Protein AF-A0A2T0HMX5-F1 (afdb_monomer_lite)

Structure (mmCIF, N/CA/C/O backbone):
data_AF-A0A2T0HMX5-F1
#
_entry.id   AF-A0A2T0HMX5-F1
#
loop_
_atom_site.group_PDB
_atom_site.id
_atom_site.type_symbol
_atom_site.label_atom_id
_atom_site.label_alt_id
_atom_site.label_comp_id
_atom_site.label_asym_id
_atom_site.label_entity_id
_atom_site.label_seq_id
_atom_site.pdbx_PDB_ins_code
_atom_site.Cartn_x
_atom_site.Cartn_y
_atom_site.Cartn_z
_atom_site.occupancy
_atom_site.B_iso_or_equiv
_atom_site.auth_seq_id
_atom_site.auth_comp_id
_atom_site.auth_asym_id
_atom_site.auth_atom_id
_atom_site.pdbx_PDB_model_num
ATOM 1 N N . MET A 1 1 ? -23.609 19.164 -13.219 1.00 38.94 1 MET A N 1
ATOM 2 C CA . MET A 1 1 ? -23.210 17.789 -12.852 1.00 38.94 1 MET A CA 1
ATOM 3 C C . MET A 1 1 ? -23.001 17.761 -11.353 1.00 38.94 1 MET A C 1
ATOM 5 O O . MET A 1 1 ? -22.330 18.646 -10.842 1.00 38.94 1 MET A O 1
ATOM 9 N N . LYS A 1 2 ? -23.665 16.852 -10.637 1.00 40.50 2 LYS A N 1
ATOM 10 C CA . LYS A 1 2 ? -23.409 16.658 -9.207 1.00 40.50 2 LYS A CA 1
ATOM 11 C C . LYS A 1 2 ? -22.176 15.761 -9.130 1.00 40.50 2 LYS A C 1
ATOM 13 O O . LYS A 1 2 ? -22.272 14.601 -9.514 1.00 40.50 2 LYS A O 1
ATOM 18 N N . ASN A 1 3 ? -21.030 16.313 -8.738 1.00 44.03 3 ASN A N 1
ATOM 19 C CA . ASN A 1 3 ? -19.850 15.515 -8.422 1.00 44.03 3 ASN A CA 1
ATOM 20 C C . ASN A 1 3 ? -20.161 14.784 -7.119 1.00 44.03 3 ASN A C 1
ATOM 22 O O . ASN A 1 3 ? -19.980 15.338 -6.039 1.00 44.03 3 ASN A O 1
ATOM 26 N N . THR A 1 4 ? -20.733 13.588 -7.215 1.00 48.78 4 THR A N 1
ATOM 27 C CA . THR A 1 4 ? -20.826 12.707 -6.056 1.00 48.78 4 THR A CA 1
ATOM 28 C C . THR A 1 4 ? -19.391 12.339 -5.691 1.00 48.78 4 THR A C 1
ATOM 30 O O . THR A 1 4 ? -18.695 11.810 -6.561 1.00 48.78 4 THR A O 1
ATOM 33 N N . PRO A 1 5 ? -18.902 12.657 -4.481 1.00 60.88 5 PRO A N 1
ATOM 34 C CA . PRO A 1 5 ? -17.580 12.208 -4.076 1.00 60.88 5 PRO A CA 1
ATOM 35 C C . PRO A 1 5 ? -17.548 10.682 -4.181 1.00 60.88 5 PRO A C 1
ATOM 37 O O . PRO A 1 5 ? -18.462 10.007 -3.701 1.00 60.88 5 PRO A O 1
ATOM 40 N N . HIS A 1 6 ? -16.548 10.148 -4.881 1.00 68.81 6 HIS A N 1
ATOM 41 C CA . HIS A 1 6 ? -16.338 8.709 -4.913 1.00 68.81 6 HIS A CA 1
ATOM 42 C C . HIS A 1 6 ? -15.920 8.285 -3.506 1.00 68.81 6 HIS A C 1
ATOM 44 O O . HIS A 1 6 ? -14.918 8.764 -2.978 1.00 68.81 6 HIS A O 1
ATOM 50 N N . VAL A 1 7 ? -16.756 7.470 -2.869 1.00 82.88 7 VAL A N 1
ATOM 51 C CA . VAL A 1 7 ? -16.487 6.918 -1.543 1.00 82.88 7 VAL A CA 1
ATOM 52 C C . VAL A 1 7 ?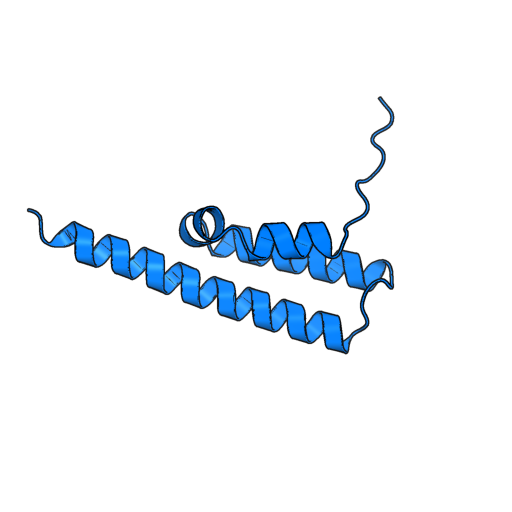 -15.402 5.863 -1.716 1.00 82.88 7 VAL A C 1
ATOM 54 O O . VAL A 1 7 ? -15.631 4.892 -2.435 1.00 82.88 7 VAL A O 1
ATOM 57 N N . ALA A 1 8 ? -14.237 6.079 -1.103 1.00 89.25 8 ALA A N 1
ATOM 58 C CA . ALA A 1 8 ? -13.136 5.123 -1.166 1.00 89.25 8 ALA A CA 1
ATOM 59 C C . ALA A 1 8 ? -13.580 3.760 -0.618 1.00 89.25 8 ALA A C 1
ATOM 61 O O . ALA A 1 8 ? -14.193 3.688 0.447 1.00 89.25 8 ALA A O 1
ATOM 62 N N . SER A 1 9 ? -13.258 2.686 -1.331 1.00 95.69 9 SER A N 1
ATOM 63 C CA . SER A 1 9 ? -13.552 1.318 -0.912 1.00 95.69 9 SER A CA 1
ATOM 64 C C . SER A 1 9 ? -12.281 0.485 -0.748 1.00 95.69 9 SER A C 1
ATOM 66 O O . SER A 1 9 ? -11.231 0.788 -1.317 1.00 95.69 9 SER A O 1
ATOM 68 N N . LEU A 1 10 ? -12.377 -0.609 0.015 1.00 96.38 10 LEU A N 1
ATOM 69 C CA . LEU A 1 10 ? -11.284 -1.583 0.124 1.00 96.38 10 LEU A CA 1
ATOM 70 C C . LEU A 1 10 ? -10.912 -2.167 -1.246 1.00 96.38 10 LEU A C 1
ATOM 72 O O . LEU A 1 10 ? -9.753 -2.499 -1.473 1.00 96.38 10 LEU A O 1
ATOM 76 N N . ALA A 1 11 ? -11.884 -2.265 -2.159 1.00 97.44 11 ALA A N 1
ATOM 77 C CA . ALA A 1 11 ? -11.651 -2.718 -3.522 1.00 97.44 11 ALA A CA 1
ATOM 78 C C . ALA A 1 11 ? -10.808 -1.713 -4.317 1.00 97.44 11 ALA A C 1
ATOM 80 O O . ALA A 1 11 ? -9.900 -2.138 -5.021 1.00 97.44 11 ALA A O 1
ATOM 81 N N . ASP A 1 12 ? -11.047 -0.406 -4.168 1.00 96.56 12 ASP A N 1
ATOM 82 C CA . ASP A 1 12 ? -10.239 0.621 -4.843 1.00 96.56 12 ASP A CA 1
ATOM 83 C C . ASP A 1 12 ? -8.787 0.576 -4.365 1.00 96.56 12 ASP A C 1
ATOM 85 O O . ASP A 1 12 ? -7.862 0.625 -5.176 1.00 96.56 12 ASP A O 1
ATOM 89 N N . TRP A 1 13 ? -8.585 0.411 -3.052 1.00 97.81 13 TRP A N 1
ATOM 90 C CA . TRP A 1 13 ? -7.248 0.241 -2.489 1.00 97.81 13 TRP A CA 1
ATOM 91 C C . TRP A 1 13 ? -6.575 -1.028 -3.026 1.00 97.81 13 TRP A C 1
ATOM 93 O O . TRP A 1 13 ? -5.425 -0.974 -3.453 1.00 97.81 13 TRP A O 1
ATOM 103 N N . GLN A 1 14 ? -7.290 -2.159 -3.058 1.00 98.06 14 GLN A N 1
ATOM 104 C CA . GLN A 1 14 ? -6.742 -3.433 -3.534 1.00 98.06 14 GLN A CA 1
ATOM 105 C C . GLN A 1 14 ? -6.389 -3.388 -5.025 1.00 98.06 14 GLN A C 1
ATOM 107 O O . GLN A 1 14 ? -5.308 -3.820 -5.410 1.00 98.06 14 GLN A O 1
ATOM 112 N N . VAL A 1 15 ? -7.260 -2.812 -5.860 1.00 97.69 15 VAL A N 1
ATOM 113 C CA . VAL A 1 15 ? -7.002 -2.627 -7.296 1.00 97.69 15 VAL A CA 1
ATOM 114 C C . VAL A 1 15 ? -5.750 -1.786 -7.512 1.00 97.69 15 VAL A C 1
ATOM 116 O O . VAL A 1 15 ? -4.918 -2.142 -8.343 1.00 97.69 15 VAL A O 1
ATOM 119 N N . LEU A 1 16 ? -5.590 -0.699 -6.751 1.00 96.94 16 LEU A N 1
ATOM 120 C CA . LEU A 1 16 ? -4.390 0.123 -6.834 1.00 96.94 16 LEU A CA 1
ATOM 121 C C . LEU A 1 16 ? -3.149 -0.659 -6.376 1.00 96.94 16 LEU A C 1
ATOM 123 O O . LEU A 1 16 ? -2.125 -0.628 -7.051 1.00 96.94 16 LEU A O 1
ATOM 127 N N . TYR A 1 17 ? -3.233 -1.400 -5.272 1.00 97.75 17 TYR A N 1
ATOM 128 C CA . TYR A 1 17 ? -2.120 -2.190 -4.735 1.00 97.75 17 TYR A CA 1
ATOM 129 C C . TYR A 1 17 ? -1.644 -3.298 -5.692 1.00 97.75 17 TYR A C 1
ATOM 131 O O . TYR A 1 17 ? -0.445 -3.602 -5.770 1.00 97.75 17 TYR A O 1
ATOM 139 N N . ASP A 1 18 ? -2.575 -3.882 -6.445 1.00 98.00 18 ASP A N 1
ATOM 140 C CA . ASP A 1 18 ? -2.312 -4.951 -7.407 1.00 98.00 18 ASP A CA 1
ATOM 141 C C . ASP A 1 18 ? -1.814 -4.437 -8.770 1.00 98.00 18 ASP A C 1
ATOM 143 O O . ASP A 1 18 ? -1.263 -5.221 -9.548 1.00 98.00 18 ASP A O 1
ATOM 147 N N . ASP A 1 19 ? -1.926 -3.134 -9.062 1.00 97.38 19 ASP A N 1
ATOM 148 C CA . ASP A 1 19 ? -1.394 -2.527 -10.289 1.00 97.38 19 ASP A CA 1
ATOM 149 C C . ASP A 1 19 ? 0.133 -2.361 -10.222 1.00 97.38 19 ASP A C 1
ATOM 151 O O . ASP A 1 19 ? 0.689 -1.274 -10.036 1.00 97.38 19 ASP A O 1
ATOM 155 N N . LYS A 1 20 ? 0.832 -3.486 -10.392 1.00 94.44 20 LYS A N 1
ATOM 156 C CA . LYS A 1 20 ? 2.298 -3.539 -10.376 1.00 94.44 20 LYS A CA 1
ATOM 157 C C . LYS A 1 20 ? 2.936 -2.741 -11.514 1.00 94.44 20 LYS A C 1
ATOM 159 O O . LYS A 1 20 ? 4.042 -2.237 -11.350 1.00 94.44 20 LYS A O 1
ATOM 164 N N . ALA A 1 21 ? 2.252 -2.589 -12.647 1.00 94.38 21 ALA A N 1
ATOM 165 C CA . ALA A 1 21 ? 2.778 -1.832 -13.778 1.00 94.38 21 ALA A CA 1
ATOM 166 C C . ALA A 1 21 ? 2.797 -0.323 -13.486 1.00 94.38 21 ALA A C 1
ATOM 168 O O . ALA A 1 21 ? 3.797 0.344 -13.761 1.00 94.38 21 ALA A O 1
ATOM 169 N N . ALA A 1 22 ? 1.718 0.217 -12.911 1.00 91.62 22 ALA A N 1
ATOM 170 C CA . ALA A 1 22 ? 1.676 1.609 -12.469 1.00 91.62 22 ALA A CA 1
ATOM 171 C C . ALA A 1 22 ? 2.653 1.872 -11.318 1.00 91.62 22 ALA A C 1
ATOM 173 O O . ALA A 1 22 ? 3.350 2.889 -11.332 1.00 91.62 22 ALA A O 1
ATOM 174 N N . LEU A 1 23 ? 2.762 0.915 -10.392 1.00 93.44 23 LEU A N 1
ATOM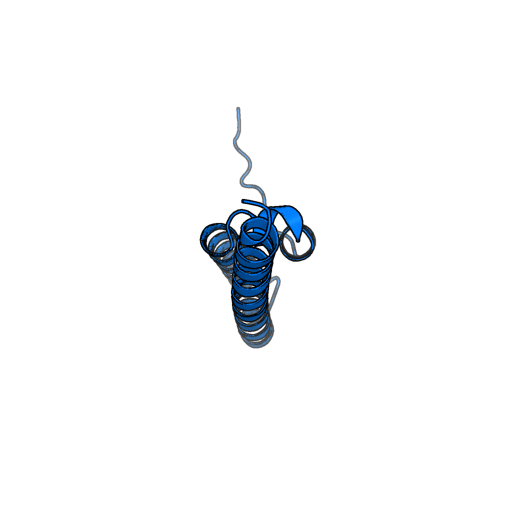 175 C CA . LEU A 1 23 ? 3.689 0.969 -9.270 1.00 93.44 23 LEU A CA 1
ATOM 176 C C . LEU A 1 23 ? 5.141 1.112 -9.751 1.00 93.44 23 LEU A C 1
ATOM 178 O O . LEU A 1 23 ? 5.806 2.054 -9.339 1.00 93.44 23 LEU A O 1
ATOM 182 N N . ILE A 1 24 ? 5.625 0.250 -10.654 1.00 95.31 24 ILE A N 1
ATOM 183 C CA . ILE A 1 24 ? 7.008 0.335 -11.173 1.00 95.31 24 ILE A CA 1
ATOM 184 C C . ILE A 1 24 ? 7.230 1.642 -11.945 1.00 95.31 24 ILE A C 1
ATOM 186 O O . ILE A 1 24 ? 8.305 2.229 -11.898 1.00 95.31 24 ILE A O 1
ATOM 190 N N . LYS A 1 25 ? 6.213 2.117 -12.672 1.00 95.31 25 LYS A N 1
ATOM 191 C CA . LYS A 1 25 ? 6.319 3.334 -13.48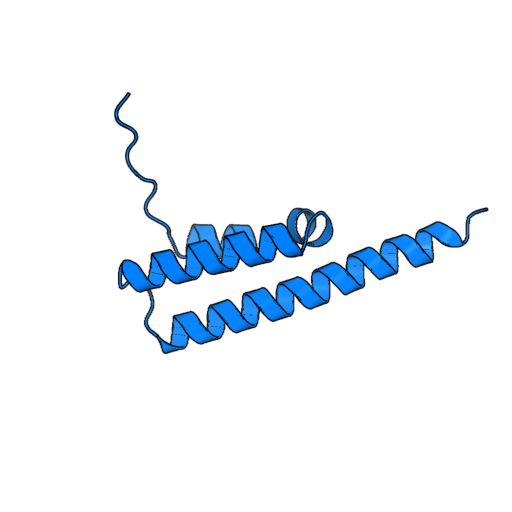6 1.00 95.31 25 LYS A CA 1
ATOM 192 C C . LYS A 1 25 ? 6.501 4.600 -12.644 1.00 95.31 25 LYS A C 1
ATOM 194 O O . LYS A 1 25 ? 7.132 5.546 -13.115 1.00 95.31 25 LYS A O 1
ATOM 199 N N . SER A 1 26 ? 5.883 4.672 -11.466 1.00 95.50 26 SER A N 1
ATOM 200 C CA . SER A 1 26 ? 6.010 5.824 -10.570 1.00 95.50 26 SER A CA 1
ATOM 201 C C . SER A 1 26 ? 5.775 5.415 -9.109 1.00 95.50 26 SER A C 1
ATOM 203 O O . SER 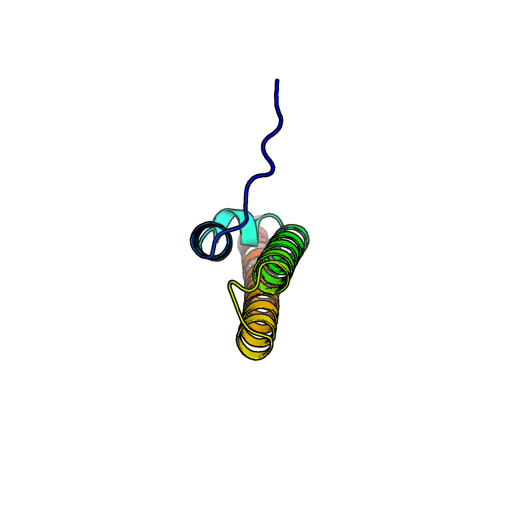A 1 26 ? 4.697 5.685 -8.569 1.00 95.50 26 SER A O 1
ATOM 205 N N . PRO A 1 27 ? 6.774 4.794 -8.451 1.00 96.06 27 PRO A N 1
ATOM 206 C CA . PRO A 1 27 ? 6.613 4.253 -7.101 1.00 96.06 27 PRO A CA 1
ATOM 207 C C . PRO A 1 27 ? 6.146 5.303 -6.084 1.00 96.06 27 PRO A C 1
ATOM 209 O O . PRO A 1 27 ? 5.241 5.037 -5.297 1.00 96.06 27 PRO A O 1
ATOM 212 N N . GLU A 1 28 ? 6.705 6.517 -6.137 1.00 96.56 28 GLU A N 1
ATOM 213 C CA . GLU A 1 28 ? 6.373 7.626 -5.226 1.00 96.56 28 GLU A CA 1
ATOM 214 C C . GLU A 1 28 ? 4.902 8.061 -5.345 1.00 96.56 28 GLU A C 1
ATOM 216 O O . GLU A 1 28 ? 4.191 8.187 -4.346 1.00 96.56 28 GLU A O 1
ATOM 221 N N . ALA A 1 29 ? 4.418 8.270 -6.576 1.00 96.62 29 ALA A N 1
ATOM 222 C CA . ALA A 1 29 ? 3.033 8.674 -6.814 1.00 96.62 29 ALA A CA 1
ATOM 223 C C . ALA A 1 29 ? 2.050 7.562 -6.422 1.00 96.62 29 ALA A C 1
ATOM 225 O O . ALA A 1 29 ? 0.955 7.841 -5.928 1.00 96.62 29 ALA A O 1
ATOM 226 N N . HIS A 1 30 ? 2.450 6.305 -6.622 1.00 96.62 30 HIS A N 1
ATOM 227 C CA . HIS A 1 30 ? 1.639 5.139 -6.291 1.00 96.62 30 HIS A CA 1
ATOM 228 C C . HIS A 1 30 ? 1.508 4.941 -4.779 1.00 96.62 30 HIS A C 1
ATOM 230 O O . HIS A 1 30 ? 0.401 4.749 -4.277 1.00 96.62 30 HIS A O 1
ATOM 236 N N . GLN A 1 31 ? 2.614 5.070 -4.041 1.00 97.81 31 GLN A N 1
ATOM 237 C CA . GLN A 1 31 ? 2.630 5.042 -2.576 1.00 97.81 31 GLN A CA 1
ATOM 238 C C . GLN A 1 31 ? 1.752 6.151 -1.989 1.00 97.81 31 GLN A C 1
ATOM 240 O O . GLN A 1 31 ? 0.931 5.896 -1.109 1.00 97.81 31 GLN A O 1
ATOM 245 N N . PHE A 1 32 ? 1.871 7.374 -2.516 1.00 97.75 32 PHE A N 1
ATOM 246 C CA . PHE A 1 32 ? 1.033 8.492 -2.091 1.00 97.75 32 PHE A CA 1
ATOM 247 C C . PHE A 1 32 ? -0.461 8.183 -2.275 1.00 97.75 32 PHE A C 1
ATOM 249 O O . PHE A 1 32 ? -1.251 8.370 -1.352 1.00 97.75 32 PHE A O 1
ATOM 256 N N . ALA A 1 33 ? -0.851 7.648 -3.435 1.00 97.56 33 ALA A N 1
ATOM 257 C CA . ALA A 1 33 ? -2.241 7.293 -3.708 1.00 97.56 33 ALA A CA 1
ATOM 258 C C . ALA A 1 33 ? -2.767 6.155 -2.805 1.00 97.56 33 ALA A C 1
ATOM 260 O O . ALA A 1 33 ? -3.914 6.216 -2.355 1.00 97.56 33 ALA A O 1
ATOM 261 N N . LEU A 1 34 ? -1.939 5.151 -2.486 1.00 98.25 34 LEU A N 1
ATOM 262 C CA . LEU A 1 34 ? -2.284 4.092 -1.525 1.00 98.25 34 LEU A CA 1
ATOM 263 C C . LEU A 1 34 ? -2.502 4.650 -0.109 1.00 98.25 34 LEU A C 1
ATOM 265 O O . LEU A 1 34 ? -3.465 4.259 0.557 1.00 98.25 34 LEU A O 1
ATOM 269 N N . ASN A 1 35 ? -1.656 5.588 0.325 1.00 98.38 35 ASN A N 1
ATOM 270 C CA . ASN A 1 35 ? -1.749 6.223 1.642 1.00 98.38 35 ASN A CA 1
ATOM 271 C C . ASN A 1 35 ? -2.984 7.127 1.763 1.00 98.38 35 ASN A C 1
ATOM 273 O O . ASN A 1 35 ? -3.677 7.092 2.783 1.00 98.38 35 ASN A O 1
ATOM 277 N N . GLU A 1 36 ? -3.310 7.889 0.716 1.00 98.19 36 GLU A N 1
ATOM 278 C CA . GLU A 1 36 ? -4.529 8.706 0.664 1.00 98.19 36 GLU A CA 1
ATOM 279 C C . GLU A 1 36 ? -5.792 7.836 0.745 1.00 98.19 36 GLU A C 1
ATOM 281 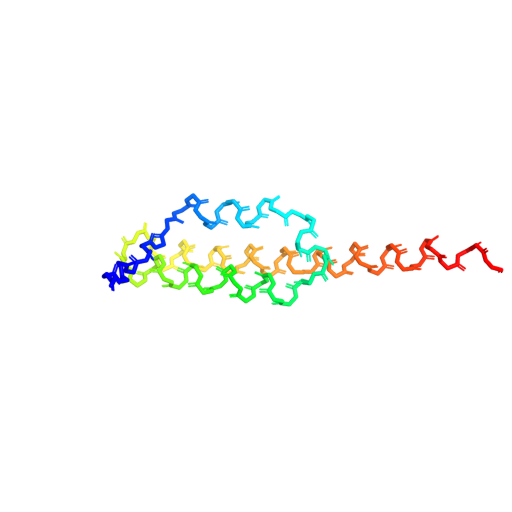O O . GLU A 1 36 ? -6.707 8.137 1.515 1.00 98.19 36 GLU A O 1
ATOM 286 N N . LEU A 1 37 ? -5.836 6.716 0.013 1.00 97.88 37 LEU A N 1
ATOM 287 C CA . LEU A 1 37 ? -6.963 5.781 0.080 1.00 97.88 37 LEU A CA 1
ATOM 288 C C . LEU A 1 37 ? -7.075 5.111 1.455 1.00 97.88 37 LEU A C 1
ATOM 290 O O . LEU A 1 37 ? -8.180 5.020 1.985 1.00 97.88 37 LEU A O 1
ATOM 294 N N . ALA A 1 38 ? -5.963 4.678 2.057 1.00 98.19 38 ALA A N 1
ATOM 295 C CA . ALA A 1 38 ? -5.968 4.095 3.400 1.00 98.19 38 ALA A CA 1
ATOM 296 C C . ALA A 1 38 ? -6.468 5.104 4.450 1.00 98.19 38 ALA A C 1
ATOM 298 O O . ALA A 1 38 ? -7.356 4.793 5.245 1.00 98.19 38 ALA A O 1
ATOM 299 N N . THR A 1 39 ? -5.988 6.349 4.383 1.00 98.06 39 THR A N 1
ATOM 300 C CA . THR A 1 39 ? -6.435 7.441 5.261 1.00 98.06 39 THR A CA 1
ATOM 301 C C . THR A 1 39 ? -7.923 7.737 5.073 1.00 98.06 39 THR A C 1
ATOM 303 O O . THR A 1 39 ? -8.656 7.909 6.049 1.00 98.06 39 THR A O 1
ATOM 306 N N . ALA A 1 40 ? -8.406 7.748 3.827 1.00 97.44 40 ALA A N 1
ATOM 307 C CA . ALA A 1 40 ? -9.818 7.947 3.524 1.00 97.44 40 ALA A CA 1
ATOM 308 C C . ALA A 1 40 ? -10.698 6.800 4.047 1.00 97.44 40 ALA A C 1
ATOM 310 O O . ALA A 1 40 ? -11.793 7.066 4.541 1.00 97.44 40 ALA A O 1
ATOM 311 N N . LEU A 1 41 ? -10.238 5.548 3.962 1.00 97.88 41 LEU A N 1
ATOM 312 C CA . LEU A 1 41 ? -10.938 4.381 4.510 1.00 97.88 41 LEU A CA 1
ATOM 313 C C . LEU A 1 41 ? -11.049 4.458 6.037 1.00 97.88 41 LEU A C 1
ATOM 315 O O . LEU A 1 41 ? -12.127 4.213 6.582 1.00 97.88 41 LEU A O 1
ATOM 319 N N . HIS A 1 42 ? -9.973 4.859 6.719 1.00 98.19 42 HIS A N 1
ATOM 320 C CA . HIS A 1 42 ? -9.978 5.037 8.171 1.00 98.19 42 HIS A CA 1
ATOM 321 C C . HIS A 1 42 ? -10.903 6.184 8.597 1.00 98.19 42 HIS A C 1
ATOM 323 O O . HIS A 1 42 ? -11.747 6.017 9.474 1.00 98.19 42 HIS A O 1
ATOM 329 N N . ALA A 1 43 ? -10.838 7.331 7.911 1.00 97.00 43 ALA A N 1
ATOM 330 C CA . ALA A 1 43 ? -11.710 8.476 8.187 1.00 97.00 43 ALA A CA 1
ATOM 331 C C . ALA A 1 43 ? -13.208 8.157 8.002 1.00 97.00 43 ALA A C 1
ATOM 333 O O . ALA A 1 43 ? -14.063 8.790 8.622 1.00 97.00 43 ALA A O 1
ATOM 334 N N . GLN A 1 44 ? -13.531 7.176 7.156 1.00 95.81 44 GLN A N 1
ATOM 335 C CA . GLN A 1 44 ? -14.891 6.673 6.948 1.00 95.81 44 GLN A CA 1
ATOM 336 C C . GLN A 1 44 ? -15.304 5.584 7.953 1.00 95.81 44 GLN A C 1
ATOM 338 O O . GLN A 1 44 ? -16.466 5.177 7.951 1.00 95.81 44 GLN A O 1
ATOM 343 N N . GLY A 1 45 ? -14.384 5.102 8.794 1.00 96.38 45 GLY A N 1
ATOM 344 C CA . GLY A 1 45 ? -14.609 3.984 9.713 1.00 96.38 45 GLY A CA 1
ATOM 345 C C . GLY A 1 45 ? -14.738 2.626 9.018 1.00 96.38 45 GLY A C 1
ATOM 346 O O . GLY A 1 45 ? -15.342 1.715 9.578 1.00 96.38 45 GLY A O 1
ATOM 347 N N . VAL A 1 46 ? -14.231 2.502 7.785 1.00 97.81 46 VAL A N 1
ATOM 348 C CA . VAL A 1 46 ? -14.225 1.238 7.024 1.00 97.81 46 VAL A CA 1
ATOM 349 C C . VAL A 1 46 ? -13.123 0.306 7.518 1.00 97.81 46 VAL A C 1
ATOM 351 O O . VAL A 1 46 ? -13.300 -0.908 7.476 1.00 97.81 46 VAL A O 1
ATOM 354 N N . ILE A 1 47 ? -12.012 0.886 7.970 1.00 98.00 47 ILE A N 1
ATOM 355 C CA . ILE A 1 47 ? -10.906 0.187 8.621 1.00 98.00 47 ILE A CA 1
ATOM 356 C C . ILE A 1 47 ? -10.628 0.827 9.977 1.00 98.00 47 ILE A C 1
ATOM 358 O O . ILE A 1 47 ? -10.938 2.008 10.167 1.00 98.00 47 ILE A O 1
ATOM 362 N N . ASP A 1 48 ? -10.055 0.066 10.901 1.00 98.44 48 ASP A N 1
ATOM 363 C CA . ASP A 1 48 ? -9.570 0.590 12.177 1.00 98.44 48 ASP A CA 1
ATOM 364 C C . ASP A 1 48 ? -8.122 1.121 12.094 1.00 98.44 48 ASP A C 1
ATOM 366 O O . ASP A 1 48 ? -7.496 1.138 11.033 1.00 98.44 48 ASP A O 1
ATOM 370 N N . GLU A 1 49 ? -7.600 1.621 13.216 1.00 98.38 49 GLU A N 1
ATOM 371 C CA . GLU A 1 49 ? -6.244 2.180 13.303 1.00 98.38 49 GLU A CA 1
ATOM 372 C C . GLU A 1 49 ? -5.152 1.126 13.040 1.00 98.38 49 GLU A C 1
ATOM 374 O O . GLU A 1 49 ? -4.115 1.446 12.462 1.00 98.38 49 GLU A O 1
ATOM 379 N N . ALA A 1 50 ? -5.368 -0.130 13.445 1.00 98.56 50 ALA A N 1
ATOM 380 C CA . ALA A 1 50 ? -4.397 -1.199 13.218 1.00 98.56 50 ALA A CA 1
ATOM 381 C C . ALA A 1 50 ? -4.361 -1.578 11.732 1.00 98.56 50 ALA A C 1
ATOM 383 O O . ALA A 1 50 ? -3.292 -1.670 11.136 1.00 98.56 50 ALA A O 1
ATOM 384 N N . GLU A 1 51 ? -5.530 -1.694 11.108 1.00 98.50 51 GLU A N 1
ATOM 385 C CA . GLU A 1 51 ? -5.657 -1.919 9.671 1.00 98.50 51 GLU A CA 1
ATOM 386 C C . GLU A 1 51 ? -5.128 -0.736 8.841 1.00 98.50 51 GLU A C 1
ATOM 388 O O . GLU A 1 51 ? -4.608 -0.941 7.742 1.00 98.50 51 GLU A O 1
ATOM 393 N N . LEU A 1 52 ? -5.239 0.504 9.337 1.00 98.62 52 LEU A N 1
ATOM 394 C CA . LEU A 1 52 ? -4.585 1.660 8.722 1.00 98.62 52 LEU A CA 1
ATOM 395 C C . LEU A 1 52 ? -3.063 1.491 8.748 1.00 98.62 52 LEU A C 1
ATOM 397 O O . LEU A 1 52 ? -2.437 1.612 7.696 1.00 98.62 52 LEU A O 1
ATOM 401 N N . ALA A 1 53 ? -2.482 1.194 9.913 1.00 98.50 53 ALA A N 1
ATOM 402 C CA . ALA A 1 53 ? -1.041 0.991 10.053 1.00 98.50 53 ALA A CA 1
ATOM 403 C C . ALA A 1 53 ? -0.532 -0.117 9.115 1.00 98.50 53 ALA A C 1
ATOM 405 O O . ALA A 1 53 ? 0.391 0.128 8.338 1.00 98.50 53 ALA A O 1
ATOM 406 N N . ASP A 1 54 ? -1.208 -1.269 9.085 1.00 98.56 54 ASP A N 1
ATOM 407 C CA . ASP A 1 54 ? -0.877 -2.384 8.189 1.00 98.56 54 ASP A CA 1
ATOM 408 C C . ASP A 1 54 ? -0.885 -1.957 6.710 1.00 98.56 54 ASP A C 1
ATOM 410 O O . ASP A 1 54 ? -0.022 -2.353 5.925 1.00 98.56 54 ASP A O 1
ATOM 414 N N . ARG A 1 55 ? -1.849 -1.124 6.297 1.00 98.19 55 ARG A N 1
ATOM 415 C CA . ARG A 1 55 ? -1.941 -0.635 4.911 1.00 98.19 55 ARG A CA 1
ATOM 416 C C . ARG A 1 55 ? -0.845 0.358 4.554 1.00 98.19 55 ARG A C 1
ATOM 418 O O . ARG A 1 55 ? -0.374 0.330 3.418 1.00 98.19 55 ARG A O 1
ATOM 425 N N . ILE A 1 56 ? -0.443 1.216 5.490 1.00 98.56 56 ILE A N 1
ATOM 426 C CA . ILE A 1 56 ? 0.700 2.115 5.292 1.00 98.56 56 ILE A CA 1
ATOM 427 C C . ILE A 1 56 ? 1.986 1.292 5.154 1.00 98.56 56 ILE A C 1
ATOM 429 O O . ILE A 1 56 ? 2.740 1.499 4.206 1.00 98.56 56 ILE A O 1
ATOM 433 N N . GLU A 1 57 ? 2.190 0.283 6.004 1.00 98.69 57 GLU A N 1
ATOM 434 C CA . GLU A 1 57 ? 3.337 -0.628 5.890 1.00 98.69 57 GLU A CA 1
ATOM 435 C C . GLU A 1 57 ? 3.351 -1.375 4.546 1.00 98.69 57 GLU A C 1
ATOM 437 O O . GLU A 1 57 ? 4.395 -1.511 3.903 1.00 98.69 57 GLU A O 1
ATOM 442 N N . GLN A 1 58 ? 2.185 -1.820 4.068 1.00 98.50 58 GLN A N 1
ATOM 443 C CA . GLN A 1 58 ? 2.053 -2.439 2.749 1.00 98.50 58 GLN A CA 1
ATOM 444 C C . GLN A 1 58 ? 2.388 -1.468 1.610 1.00 98.50 58 GLN A C 1
ATOM 446 O O . GLN A 1 58 ? 3.031 -1.883 0.643 1.00 98.50 58 GLN A O 1
ATOM 451 N N . ALA A 1 59 ? 1.968 -0.203 1.6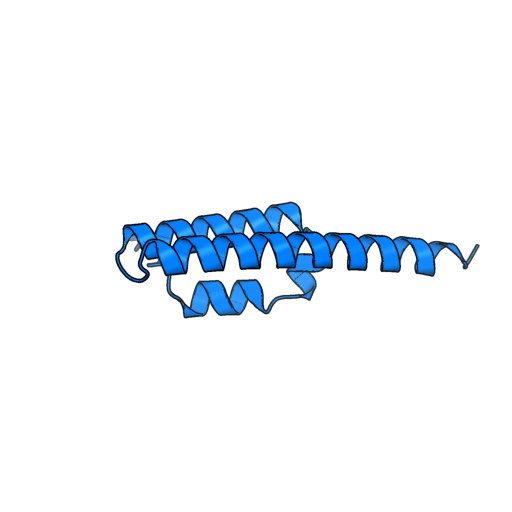99 1.00 98.31 59 ALA A N 1
ATOM 452 C CA . ALA A 1 59 ? 2.291 0.823 0.710 1.00 98.31 59 ALA A CA 1
ATOM 453 C C . ALA A 1 59 ? 3.797 1.131 0.680 1.00 98.31 59 ALA A C 1
ATOM 455 O O . ALA A 1 59 ? 4.377 1.254 -0.399 1.00 98.31 59 ALA A O 1
ATOM 456 N N . ASP A 1 60 ? 4.445 1.171 1.843 1.00 98.44 60 ASP A N 1
ATOM 457 C CA . ASP A 1 60 ? 5.891 1.365 1.963 1.00 98.44 60 ASP A CA 1
ATOM 458 C C . ASP A 1 60 ? 6.671 0.179 1.380 1.00 98.44 60 ASP A C 1
ATOM 460 O O . ASP A 1 60 ? 7.616 0.367 0.611 1.00 98.44 60 ASP A O 1
ATOM 464 N N . ALA A 1 61 ? 6.251 -1.053 1.676 1.00 98.19 61 ALA A N 1
ATOM 465 C CA . ALA A 1 61 ? 6.845 -2.252 1.086 1.00 98.19 61 ALA A CA 1
ATOM 466 C C . ALA A 1 61 ? 6.661 -2.285 -0.442 1.00 98.19 61 ALA A C 1
ATOM 468 O O . ALA A 1 61 ? 7.586 -2.629 -1.180 1.00 98.19 61 ALA A O 1
ATOM 469 N N . ALA A 1 62 ? 5.480 -1.888 -0.922 1.00 97.75 62 ALA A N 1
ATOM 470 C CA . ALA A 1 62 ? 5.178 -1.773 -2.342 1.00 97.75 62 ALA A CA 1
ATOM 471 C C . ALA A 1 62 ? 6.078 -0.731 -3.026 1.00 97.75 62 ALA A C 1
ATOM 473 O O . ALA A 1 62 ? 6.612 -1.006 -4.097 1.00 97.75 62 ALA A O 1
ATOM 474 N N . TYR A 1 63 ? 6.305 0.421 -2.392 1.00 98.25 63 TYR A N 1
ATOM 475 C CA . TYR A 1 63 ? 7.234 1.442 -2.874 1.00 98.25 63 TYR A CA 1
ATOM 476 C C . TYR A 1 63 ? 8.663 0.905 -3.026 1.00 98.25 63 TYR A C 1
ATOM 478 O O . TYR A 1 63 ? 9.241 1.033 -4.105 1.00 98.25 63 TYR A O 1
ATOM 486 N N . GLN A 1 64 ? 9.215 0.274 -1.981 1.00 98.31 64 GLN A N 1
ATOM 487 C CA . GLN A 1 64 ? 10.581 -0.267 -2.019 1.00 98.31 64 GLN A CA 1
ATOM 488 C C . GLN A 1 64 ? 10.739 -1.292 -3.145 1.00 98.31 64 GLN A C 1
ATOM 490 O O . GLN A 1 64 ? 11.662 -1.186 -3.948 1.00 98.31 64 GLN A O 1
ATOM 495 N N . TRP A 1 65 ? 9.783 -2.218 -3.265 1.00 97.62 65 TRP A N 1
ATOM 496 C CA . TRP A 1 65 ? 9.771 -3.193 -4.354 1.00 97.62 65 TRP A CA 1
ATOM 497 C C . TRP A 1 65 ? 9.724 -2.521 -5.736 1.00 97.62 65 TRP A C 1
ATOM 499 O O . TRP A 1 65 ? 10.464 -2.896 -6.639 1.00 97.62 65 TRP A O 1
ATOM 509 N N . GLY A 1 66 ? 8.898 -1.485 -5.902 1.00 97.31 66 GLY A N 1
ATOM 510 C CA . GLY A 1 66 ? 8.809 -0.721 -7.146 1.00 97.31 66 GLY A CA 1
ATOM 511 C C . GLY A 1 66 ? 10.111 -0.058 -7.565 1.00 97.31 66 GLY A C 1
ATOM 512 O O . GLY A 1 66 ? 10.485 -0.109 -8.735 1.00 97.31 66 GLY A O 1
ATOM 513 N N . VAL A 1 67 ? 10.801 0.550 -6.601 1.00 97.38 67 VAL A N 1
ATOM 514 C CA . VAL A 1 67 ? 12.112 1.169 -6.812 1.00 97.38 67 VAL A CA 1
ATOM 515 C C . VAL A 1 67 ? 13.148 0.117 -7.215 1.00 97.38 67 VAL A C 1
ATOM 517 O O . VAL A 1 67 ? 13.901 0.338 -8.163 1.00 97.38 67 VAL A O 1
ATOM 520 N N . GLU A 1 68 ? 13.169 -1.041 -6.551 1.00 96.88 68 GLU A N 1
ATOM 521 C CA . GLU A 1 68 ? 14.071 -2.153 -6.882 1.00 96.88 68 GLU A CA 1
ATOM 522 C C . GLU A 1 68 ? 13.840 -2.701 -8.297 1.00 96.88 68 GLU A C 1
ATOM 524 O O . GLU A 1 68 ? 14.801 -2.928 -9.036 1.00 96.88 68 GLU A O 1
ATOM 529 N N . GLU A 1 69 ? 12.584 -2.873 -8.708 1.00 96.50 69 GLU A N 1
ATOM 530 C CA . GLU A 1 69 ? 12.231 -3.302 -10.066 1.00 96.50 69 GLU A CA 1
ATOM 531 C C . GLU A 1 69 ? 12.627 -2.257 -11.114 1.00 96.50 69 GLU A C 1
ATOM 533 O O . GLU A 1 69 ? 13.190 -2.604 -12.156 1.00 96.50 69 GLU A O 1
ATOM 538 N N . GLN A 1 70 ? 12.392 -0.970 -10.834 1.00 93.94 70 GLN A N 1
ATOM 539 C CA . GLN A 1 70 ? 12.789 0.113 -11.731 1.00 93.94 70 GLN A CA 1
ATOM 540 C C . GLN A 1 70 ? 14.315 0.140 -11.922 1.00 93.94 70 GLN A C 1
ATOM 542 O O . GLN A 1 70 ? 14.795 0.153 -13.056 1.00 93.94 70 GLN A O 1
ATOM 547 N N . LEU A 1 71 ? 15.080 0.059 -10.829 1.00 93.75 71 LEU A N 1
ATOM 548 C CA . LEU A 1 71 ? 16.544 -0.017 -10.860 1.00 93.75 71 LEU A CA 1
ATOM 549 C C . LEU A 1 71 ? 17.033 -1.263 -11.607 1.00 93.75 71 LEU A C 1
ATOM 551 O O . LEU A 1 71 ? 17.959 -1.187 -12.412 1.00 93.75 71 LEU A O 1
ATOM 555 N N . SER A 1 72 ? 16.399 -2.412 -11.371 1.00 93.50 72 SER A N 1
ATOM 556 C CA . SER A 1 72 ? 16.744 -3.668 -12.043 1.00 93.50 72 SER A CA 1
ATOM 557 C C . SER A 1 72 ? 16.519 -3.579 -13.554 1.00 93.50 72 SER A C 1
ATOM 559 O O . SER A 1 72 ? 17.348 -4.055 -14.332 1.00 93.50 72 SER A O 1
ATOM 561 N N . ALA A 1 73 ? 15.429 -2.942 -13.991 1.00 89.56 73 ALA A N 1
ATOM 562 C CA . ALA A 1 73 ? 15.147 -2.709 -15.404 1.00 89.56 73 ALA A CA 1
ATOM 563 C C . ALA A 1 73 ? 16.165 -1.753 -16.049 1.00 89.56 73 ALA A C 1
ATOM 565 O O . ALA A 1 73 ? 16.621 -2.010 -17.165 1.00 89.56 73 ALA A O 1
ATOM 566 N N . GLU A 1 74 ? 16.561 -0.688 -15.348 1.00 88.44 74 GLU A N 1
ATOM 567 C CA . GLU A 1 74 ? 17.590 0.252 -15.810 1.00 88.44 74 GLU A CA 1
ATOM 568 C C . GLU A 1 74 ? 18.959 -0.433 -15.954 1.00 88.44 74 GLU A C 1
ATOM 570 O O . GLU A 1 74 ? 19.608 -0.309 -16.995 1.00 88.44 74 GLU A O 1
ATOM 575 N N . LEU A 1 75 ? 19.377 -1.224 -14.962 1.00 86.44 75 LEU A N 1
ATOM 576 C CA . LEU A 1 75 ? 20.653 -1.948 -14.988 1.00 86.44 75 LEU A CA 1
ATOM 577 C C . LEU A 1 75 ? 20.694 -3.016 -16.090 1.00 86.44 75 LEU A C 1
ATOM 579 O O . LEU A 1 75 ? 21.664 -3.080 -16.839 1.00 86.44 75 LEU A O 1
ATOM 583 N N . ASN A 1 76 ? 19.626 -3.800 -16.259 1.00 81.56 76 ASN A N 1
ATOM 584 C CA . ASN A 1 76 ? 19.558 -4.828 -17.306 1.00 81.56 76 ASN A CA 1
ATOM 585 C C . ASN A 1 76 ? 19.406 -4.239 -18.720 1.00 81.56 76 ASN A C 1
ATOM 587 O O . ASN A 1 76 ? 19.792 -4.871 -19.702 1.00 81.56 76 ASN A O 1
ATOM 591 N N . GLY A 1 77 ? 18.847 -3.031 -18.845 1.00 62.22 77 GLY A N 1
ATOM 592 C CA . GLY A 1 77 ? 18.796 -2.286 -20.106 1.00 62.22 77 GLY A CA 1
ATOM 593 C C . GLY A 1 77 ? 20.130 -1.637 -20.494 1.00 62.22 77 GLY A C 1
ATOM 594 O O . GLY A 1 77 ? 20.316 -1.279 -21.657 1.00 62.22 77 GLY A O 1
ATOM 595 N N . SER A 1 78 ? 21.061 -1.505 -19.543 1.00 56.66 78 SER A N 1
ATOM 596 C CA . SER A 1 78 ? 22.360 -0.841 -19.726 1.00 56.66 78 SER A CA 1
ATOM 597 C C . SER A 1 78 ? 23.424 -1.720 -20.401 1.00 56.66 78 SER A C 1
ATOM 599 O O . SER A 1 78 ? 24.399 -1.186 -20.921 1.00 56.66 78 SER A O 1
ATOM 601 N N . ASP A 1 79 ? 23.229 -3.042 -20.457 1.00 53.81 79 ASP A N 1
ATOM 602 C CA . ASP A 1 79 ? 24.184 -4.008 -21.037 1.00 53.81 79 ASP A CA 1
ATOM 603 C C . ASP A 1 79 ? 24.106 -4.134 -22.580 1.00 53.81 79 ASP A C 1
ATOM 605 O O . ASP A 1 79 ? 24.769 -4.985 -23.177 1.00 53.81 79 ASP A O 1
ATOM 609 N N . ALA A 1 80 ? 23.305 -3.302 -23.258 1.00 49.53 80 ALA A N 1
ATOM 610 C CA . ALA A 1 80 ? 23.063 -3.389 -24.704 1.00 49.53 80 ALA A CA 1
ATOM 611 C C . ALA A 1 80 ? 23.816 -2.357 -25.576 1.00 49.53 80 ALA A C 1
ATOM 613 O O . ALA A 1 80 ? 23.483 -2.228 -26.758 1.00 49.53 80 ALA A O 1
ATOM 614 N N . HIS A 1 81 ? 24.813 -1.633 -25.049 1.00 41.69 81 HIS A N 1
ATOM 615 C CA . HIS A 1 81 ? 25.549 -0.606 -25.806 1.00 41.69 81 HIS A CA 1
ATOM 616 C C . HIS A 1 81 ? 27.057 -0.832 -25.918 1.00 41.69 81 HIS A C 1
ATOM 618 O O . HIS A 1 81 ? 27.719 -1.051 -24.882 1.00 41.69 81 HIS A O 1
#

Radius of gyration: 15.54 Å; chains: 1; bounding box: 49×23×39 Å

Foldseek 3Di:
DPPPPDQQDPVNLVVLLPPLVVCLVPVPVSLVVSLVSLVSCCVVVVDDPVSSVVSNVSSVVSSVVSVVVNVVVVVVVVVPD

Secondary structure (DSSP, 8-state):
---------HHHHHHHHH-HHHHHH-HHHHHHHHHHHHHHHHHTTSS-HHHHHHHHHHHHHHHHHHHHHHHHHHHHHGGG-

Sequence (81 aa):
MKNTPHVASLADWQVLYDDKAALIKSPEAHQFALNELATALHAQGVIDEAELADRIEQADAAYQWGVEEQLSAELNGSDAH

pLDDT: mean 90.12, std 16.05, range [38.94, 98.69]

Organism: Pseudomonas fluorescens (NCBI:txid294)